Protein AF-A0A453CB64-F1 (afdb_monomer_lite)

Organism: Aegilops tauschii subsp. strangulata (NCBI:txid200361)

pLDDT: mean 80.86, std 16.11, range [39.03, 95.31]

Sequence (77 aa):
MNLVMQAFSNAKECVVEDVRPCAPEKASREEDATYPVEVRTSRGKVELRADDYAVYKRWVTTVTHMLTSSTAITMRN

Foldseek 3Di:
DDPVVVVVVPPPDKAWQDKDFPADPDDDPDQQDWTWIWTQIPVGIDIDIDSDPVVSVCVRVVVVVVNVVVVVVVVVD

Structure (mmCIF, N/CA/C/O backbone):
data_AF-A0A453CB64-F1
#
_entry.id   AF-A0A453CB64-F1
#
loop_
_atom_site.group_PDB
_atom_site.id
_atom_site.type_symbol
_atom_site.label_atom_id
_atom_site.label_alt_id
_atom_site.label_comp_id
_atom_site.label_asym_id
_atom_site.label_entity_id
_atom_site.label_seq_id
_atom_site.pdbx_PDB_ins_code
_atom_site.Cartn_x
_atom_site.Cartn_y
_atom_site.Cartn_z
_atom_site.occupancy
_atom_site.B_iso_or_equiv
_atom_site.auth_seq_id
_atom_site.auth_comp_id
_atom_site.auth_asym_id
_atom_site.auth_atom_id
_atom_site.pdbx_PDB_model_num
ATOM 1 N N . MET A 1 1 ? -32.219 15.639 -0.060 1.00 50.16 1 MET A N 1
ATOM 2 C CA . MET A 1 1 ? -31.387 14.771 0.802 1.00 50.16 1 MET A CA 1
ATOM 3 C C . MET A 1 1 ? -30.552 13.898 -0.129 1.00 50.16 1 MET A C 1
ATOM 5 O O . MET A 1 1 ? -31.126 13.305 -1.030 1.00 50.16 1 MET A O 1
ATOM 9 N N . ASN A 1 2 ? -29.221 13.976 -0.052 1.00 65.62 2 ASN A N 1
ATOM 10 C CA . ASN A 1 2 ? -28.322 13.525 -1.122 1.00 65.62 2 ASN A CA 1
ATOM 11 C C . ASN A 1 2 ? -28.164 11.991 -1.098 1.00 65.62 2 ASN A C 1
ATOM 13 O O . ASN A 1 2 ? -27.669 11.446 -0.113 1.00 65.62 2 ASN A O 1
ATOM 17 N N . LEU A 1 3 ? -28.596 11.309 -2.166 1.00 57.84 3 LEU A N 1
ATOM 18 C CA . LEU A 1 3 ? -28.635 9.840 -2.299 1.00 57.84 3 LEU A CA 1
ATOM 19 C C . LEU A 1 3 ? -27.267 9.188 -2.020 1.00 57.84 3 LEU A C 1
ATOM 21 O O . LEU A 1 3 ? -27.175 8.102 -1.453 1.00 57.84 3 LEU A O 1
ATOM 25 N N . VAL A 1 4 ? -26.200 9.915 -2.358 1.00 59.38 4 VAL A N 1
ATOM 26 C CA . VAL A 1 4 ? -24.807 9.540 -2.109 1.00 59.38 4 VAL A CA 1
ATOM 27 C C . VAL A 1 4 ? -24.528 9.401 -0.607 1.00 59.38 4 VAL A C 1
ATOM 29 O O . VAL A 1 4 ? -23.933 8.418 -0.182 1.00 59.38 4 VAL A O 1
ATOM 32 N N . MET A 1 5 ? -25.021 10.325 0.223 1.00 59.78 5 MET A N 1
ATOM 33 C CA . MET A 1 5 ? -24.808 10.281 1.677 1.00 59.78 5 MET A CA 1
ATOM 34 C C . MET A 1 5 ? -25.587 9.139 2.346 1.00 59.78 5 MET A C 1
ATOM 36 O O . MET A 1 5 ? -25.088 8.544 3.295 1.00 59.78 5 MET A O 1
ATOM 40 N N . GLN A 1 6 ? -26.773 8.785 1.837 1.00 59.44 6 GLN A N 1
ATOM 41 C CA . GLN A 1 6 ? -27.537 7.625 2.325 1.00 59.44 6 GLN A CA 1
ATOM 42 C C . GLN A 1 6 ? -26.877 6.288 1.958 1.00 59.44 6 GLN A C 1
ATOM 44 O O . GLN A 1 6 ? -26.908 5.352 2.755 1.00 59.44 6 GLN A O 1
ATOM 49 N N . ALA A 1 7 ? -26.241 6.196 0.786 1.00 57.72 7 ALA A N 1
ATOM 50 C CA . ALA A 1 7 ? -25.480 5.009 0.398 1.00 57.72 7 ALA A CA 1
ATOM 51 C C . ALA A 1 7 ? -24.286 4.766 1.340 1.00 57.72 7 ALA A C 1
ATOM 53 O O . ALA A 1 7 ? -24.049 3.628 1.739 1.00 57.72 7 ALA A O 1
ATOM 54 N N . PHE A 1 8 ? -23.596 5.829 1.773 1.00 57.19 8 PHE A N 1
ATOM 55 C CA . PHE A 1 8 ? -22.540 5.731 2.789 1.00 57.19 8 PHE A CA 1
ATOM 56 C C . PHE A 1 8 ? -23.076 5.464 4.203 1.00 57.19 8 PHE A C 1
ATOM 58 O O . PHE A 1 8 ? -22.394 4.809 4.980 1.00 57.19 8 PHE A O 1
ATOM 65 N N . SER A 1 9 ? -24.295 5.909 4.533 1.00 57.72 9 SER A N 1
ATOM 66 C CA . SER A 1 9 ? -24.896 5.680 5.858 1.00 57.72 9 SER A CA 1
ATOM 67 C C . SER A 1 9 ? -25.393 4.243 6.066 1.00 57.72 9 SER A C 1
ATOM 69 O O . SER A 1 9 ? -25.459 3.790 7.206 1.00 57.72 9 SER A O 1
ATOM 71 N N . ASN A 1 10 ? -25.763 3.537 4.993 1.00 58.16 10 ASN A N 1
ATOM 72 C CA . ASN A 1 10 ? -26.187 2.131 5.047 1.00 58.16 10 ASN A CA 1
ATOM 73 C C . ASN A 1 10 ? -25.042 1.157 4.739 1.00 58.16 10 ASN A C 1
ATOM 75 O O . ASN A 1 10 ? -25.134 -0.035 5.046 1.00 58.16 10 ASN A O 1
ATOM 79 N N . ALA A 1 11 ? -23.960 1.647 4.128 1.00 65.31 11 ALA A N 1
ATOM 80 C CA . ALA A 1 11 ? -22.744 0.880 3.973 1.00 65.31 11 ALA A CA 1
ATOM 81 C C . ALA A 1 11 ? -22.125 0.660 5.350 1.00 65.31 11 ALA A C 1
ATOM 83 O O . ALA A 1 11 ? -21.869 1.572 6.131 1.00 65.31 11 ALA A O 1
ATOM 84 N N . LYS A 1 12 ? -21.879 -0.605 5.648 1.00 72.50 12 LYS A N 1
ATOM 85 C CA . LYS A 1 12 ? -21.224 -1.023 6.871 1.00 72.50 12 LYS A CA 1
ATOM 86 C C . LYS A 1 12 ? -19.775 -0.490 6.762 1.00 72.50 12 LYS A C 1
ATOM 88 O O . LYS A 1 12 ? -18.993 -1.045 5.993 1.00 72.50 12 LYS A O 1
ATOM 93 N N . GLU A 1 13 ? -19.443 0.563 7.509 1.00 79.62 13 GLU A N 1
ATOM 94 C CA . GLU A 1 13 ? -18.153 1.273 7.444 1.00 79.62 13 GLU A CA 1
ATOM 95 C C . GLU A 1 13 ? -16.953 0.327 7.647 1.00 79.62 13 GLU A C 1
ATOM 97 O O . GLU A 1 13 ? -16.991 -0.581 8.489 1.00 79.62 13 GLU A O 1
ATOM 102 N N . CYS A 1 14 ? -15.897 0.513 6.854 1.00 84.06 14 CYS A N 1
ATOM 103 C CA . CYS A 1 14 ? -14.634 -0.215 6.945 1.00 84.06 14 CYS A CA 1
ATOM 104 C C . CYS A 1 14 ? -13.505 0.812 7.005 1.00 84.06 14 CYS A C 1
ATOM 106 O O . CYS A 1 14 ? -13.241 1.503 6.021 1.00 84.06 14 CYS A O 1
ATOM 108 N N . VAL A 1 15 ? -12.886 0.941 8.174 1.00 88.94 15 VAL A N 1
ATOM 109 C CA . VAL A 1 15 ? -11.889 1.979 8.446 1.00 88.94 15 VAL A CA 1
ATOM 110 C C . VAL A 1 15 ? -10.507 1.385 8.241 1.00 88.94 15 VAL A C 1
ATOM 112 O O . VAL A 1 15 ? -10.235 0.296 8.742 1.00 88.94 15 VAL A O 1
ATOM 115 N N . VAL A 1 16 ? -9.640 2.082 7.510 1.00 91.25 16 VAL A N 1
ATOM 116 C CA . VAL A 1 16 ? -8.225 1.713 7.389 1.00 91.25 16 VAL A CA 1
ATOM 117 C C . VAL A 1 16 ? -7.495 2.158 8.656 1.00 91.25 16 VAL A C 1
ATOM 119 O O . VAL A 1 16 ? -7.568 3.324 9.029 1.00 91.25 16 VAL A O 1
ATOM 122 N N . GLU A 1 17 ? -6.804 1.229 9.311 1.00 92.00 17 GLU A N 1
ATOM 123 C CA . GLU A 1 17 ? -6.081 1.456 10.570 1.00 92.00 17 GLU A CA 1
ATOM 124 C C . GLU A 1 17 ? -4.568 1.559 10.354 1.00 92.00 17 GLU A C 1
ATOM 126 O O . GLU A 1 17 ? -3.900 2.352 11.011 1.00 92.00 17 GLU A O 1
ATOM 131 N N . ASP A 1 18 ? -4.022 0.744 9.450 1.00 91.88 18 ASP A N 1
ATOM 132 C CA . ASP A 1 18 ? -2.585 0.658 9.189 1.00 91.88 18 ASP A CA 1
ATOM 133 C C . ASP A 1 18 ? -2.337 0.273 7.727 1.00 91.88 18 ASP A C 1
ATOM 135 O O . ASP A 1 18 ? -3.137 -0.441 7.111 1.00 91.88 18 ASP A O 1
ATOM 139 N N . VAL A 1 19 ? -1.209 0.728 7.183 1.00 92.81 19 VAL A N 1
ATOM 140 C CA . VAL A 1 19 ? -0.741 0.358 5.848 1.00 92.81 19 VAL A CA 1
ATOM 141 C C . VAL A 1 19 ? 0.724 -0.039 5.932 1.00 92.81 19 VAL A C 1
ATOM 143 O O . VAL A 1 19 ? 1.559 0.707 6.447 1.00 92.81 19 VAL A O 1
ATOM 146 N N . ARG A 1 20 ? 1.051 -1.222 5.418 1.00 91.00 20 ARG A N 1
ATOM 147 C CA . ARG A 1 20 ? 2.404 -1.766 5.457 1.00 91.00 20 ARG A CA 1
ATOM 148 C C . ARG A 1 20 ? 2.915 -2.018 4.044 1.00 91.00 20 ARG A C 1
ATOM 150 O O . ARG A 1 20 ? 2.307 -2.796 3.306 1.00 91.00 20 ARG A O 1
ATOM 157 N N . PRO A 1 21 ? 4.028 -1.378 3.652 1.00 87.50 21 PRO A N 1
ATOM 158 C CA . PRO A 1 21 ? 4.734 -1.761 2.441 1.00 87.50 21 PRO A CA 1
ATOM 159 C C . PRO A 1 21 ? 5.260 -3.194 2.593 1.00 87.50 21 PRO A C 1
ATOM 161 O O . PRO A 1 21 ? 6.000 -3.479 3.533 1.00 87.50 21 PRO A O 1
ATOM 164 N N . CYS A 1 22 ? 4.883 -4.092 1.680 1.00 82.50 22 CYS A N 1
ATOM 165 C CA . CYS A 1 22 ? 5.369 -5.479 1.659 1.00 82.50 22 CYS A CA 1
ATOM 166 C C . CYS A 1 22 ? 6.314 -5.752 0.481 1.00 82.50 22 CYS A C 1
ATOM 168 O O . CYS A 1 22 ? 6.859 -6.848 0.369 1.00 82.50 22 CYS A O 1
ATOM 170 N N . ALA A 1 23 ? 6.497 -4.770 -0.401 1.00 72.25 23 ALA A N 1
ATOM 171 C CA . ALA A 1 23 ? 7.288 -4.889 -1.614 1.00 72.25 23 ALA A CA 1
ATOM 172 C C . ALA A 1 23 ? 8.698 -4.280 -1.442 1.00 72.25 23 ALA A C 1
ATOM 174 O O . ALA A 1 23 ? 8.894 -3.428 -0.566 1.00 72.25 23 ALA A O 1
ATOM 175 N N . PRO A 1 24 ? 9.678 -4.693 -2.269 1.00 73.56 24 PRO 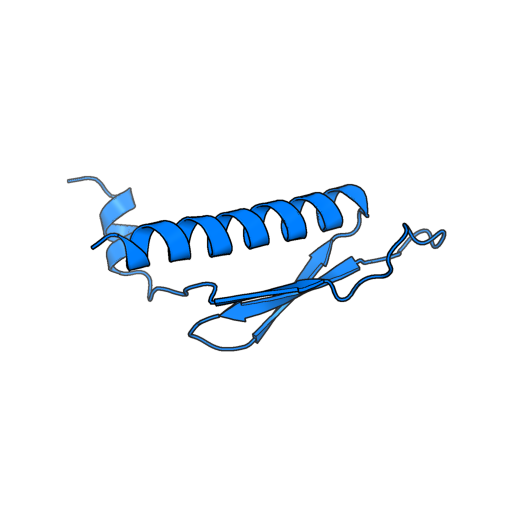A N 1
ATOM 176 C CA . PRO A 1 24 ? 11.083 -4.302 -2.131 1.00 73.56 24 PRO A CA 1
ATOM 177 C C . PRO A 1 24 ? 11.307 -2.784 -2.228 1.00 73.56 24 PRO A C 1
ATOM 179 O O . PRO A 1 24 ? 10.517 -2.055 -2.822 1.00 73.56 24 PRO A O 1
ATOM 182 N N . GLU A 1 25 ? 12.435 -2.295 -1.695 1.00 75.81 25 GLU A N 1
ATOM 183 C CA . GLU A 1 25 ? 12.811 -0.865 -1.722 1.00 75.81 25 GLU A CA 1
ATOM 184 C C . GLU A 1 25 ? 13.020 -0.290 -3.138 1.00 75.81 25 GLU A C 1
ATOM 186 O O . GLU A 1 25 ? 13.149 0.929 -3.314 1.00 75.81 25 GLU A O 1
ATOM 191 N N . LYS A 1 26 ? 13.074 -1.146 -4.164 1.00 80.62 26 LYS A N 1
ATOM 192 C CA . LYS A 1 26 ? 13.313 -0.791 -5.568 1.00 80.62 26 LYS A CA 1
ATOM 193 C C . LYS A 1 26 ? 12.400 -1.605 -6.483 1.00 80.62 26 LYS A C 1
ATOM 195 O O . LYS A 1 26 ? 12.002 -2.710 -6.126 1.00 80.62 26 LYS A O 1
ATOM 200 N N . ALA A 1 27 ? 12.126 -1.063 -7.670 1.00 84.50 27 ALA A N 1
ATOM 201 C CA . ALA A 1 27 ? 11.385 -1.767 -8.711 1.00 84.50 27 ALA A CA 1
ATOM 202 C C . ALA A 1 27 ? 12.068 -3.098 -9.060 1.00 84.50 27 ALA A C 1
ATOM 204 O O . ALA A 1 27 ? 13.296 -3.161 -9.194 1.00 84.50 27 ALA A O 1
ATOM 205 N N . SER A 1 28 ? 11.262 -4.144 -9.214 1.00 85.75 28 SER A N 1
ATOM 206 C CA .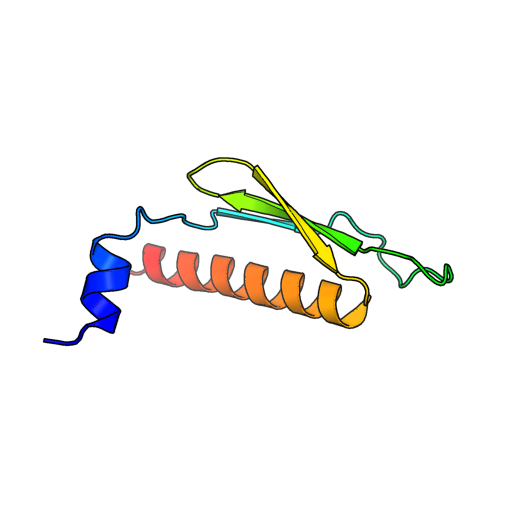 SER A 1 28 ? 11.714 -5.412 -9.773 1.00 85.75 28 SER A CA 1
ATOM 207 C C . SER A 1 28 ? 11.990 -5.256 -11.271 1.00 85.75 28 SER A C 1
ATOM 209 O O . SER A 1 28 ? 11.460 -4.360 -11.927 1.00 85.75 28 SER A O 1
ATOM 211 N N . ARG A 1 29 ? 12.850 -6.126 -11.805 1.00 83.56 29 ARG A N 1
ATOM 212 C CA . ARG A 1 29 ? 13.131 -6.233 -13.246 1.00 83.56 29 ARG A CA 1
ATOM 213 C C . ARG A 1 29 ? 12.281 -7.302 -13.936 1.00 83.56 29 ARG A C 1
ATOM 215 O O . ARG A 1 29 ? 12.410 -7.475 -15.141 1.00 83.56 29 ARG A O 1
ATOM 222 N N . GLU A 1 30 ? 11.483 -8.038 -13.171 1.00 86.38 30 GLU A N 1
ATOM 223 C CA . GLU A 1 30 ? 10.575 -9.054 -13.696 1.00 86.38 30 GLU A CA 1
ATOM 224 C C . GLU A 1 30 ? 9.368 -8.389 -14.361 1.00 86.38 30 GLU A C 1
ATOM 226 O O . GLU A 1 30 ? 8.802 -7.438 -13.821 1.00 86.38 30 GLU A O 1
ATOM 231 N N . GLU A 1 31 ? 8.994 -8.897 -15.534 1.00 77.12 31 GLU A N 1
ATOM 232 C CA . GLU A 1 31 ? 7.970 -8.315 -16.413 1.00 77.12 31 GLU A CA 1
ATOM 233 C C . GLU A 1 31 ? 6.552 -8.390 -15.807 1.00 77.12 31 GLU A C 1
ATOM 235 O O . GLU A 1 31 ? 5.726 -7.530 -16.089 1.00 77.12 31 GLU A O 1
ATOM 240 N N . ASP A 1 32 ? 6.324 -9.327 -14.876 1.00 85.12 32 ASP A N 1
ATOM 241 C CA . ASP A 1 32 ? 5.053 -9.543 -14.161 1.00 85.12 32 ASP A CA 1
ATOM 242 C C . ASP A 1 32 ? 5.159 -9.265 -12.648 1.00 85.12 32 ASP A C 1
ATOM 244 O O . ASP A 1 32 ? 4.429 -9.827 -11.822 1.00 85.12 32 ASP A O 1
ATOM 248 N N . ALA A 1 33 ? 6.118 -8.430 -12.243 1.00 87.69 33 ALA A N 1
ATOM 249 C CA . ALA A 1 33 ? 6.302 -8.112 -10.837 1.00 87.69 33 ALA A CA 1
ATOM 250 C C . ALA A 1 33 ? 5.078 -7.388 -10.262 1.00 87.69 33 ALA A C 1
ATOM 252 O O . ALA A 1 33 ? 4.722 -6.295 -10.698 1.00 87.69 33 ALA A O 1
ATOM 253 N N . THR A 1 34 ? 4.500 -7.953 -9.202 1.00 92.00 34 THR A N 1
ATOM 254 C CA . THR A 1 34 ? 3.455 -7.287 -8.416 1.00 92.00 34 THR A CA 1
ATOM 255 C C . THR A 1 34 ? 3.994 -6.867 -7.056 1.00 92.00 34 THR A C 1
ATOM 257 O O . THR A 1 34 ? 4.800 -7.559 -6.431 1.00 92.00 34 THR A O 1
ATOM 260 N N . TYR A 1 35 ? 3.542 -5.710 -6.588 1.00 93.75 35 TYR A N 1
ATOM 261 C CA . TYR A 1 35 ? 4.017 -5.065 -5.374 1.00 93.75 35 TYR A CA 1
ATOM 262 C C . TYR A 1 35 ? 2.902 -5.099 -4.319 1.00 93.75 35 TYR A C 1
ATOM 264 O O . TYR A 1 35 ? 1.959 -4.301 -4.403 1.00 93.75 35 TYR A O 1
ATOM 272 N N . PRO A 1 36 ? 2.957 -6.035 -3.352 1.00 93.88 36 PRO A N 1
ATOM 273 C CA . PRO A 1 36 ? 1.921 -6.165 -2.339 1.00 93.88 36 PRO A CA 1
ATOM 274 C C . PRO A 1 36 ? 1.967 -5.015 -1.322 1.00 93.88 36 PRO A C 1
ATOM 276 O O . PRO A 1 36 ? 3.033 -4.582 -0.875 1.00 93.88 36 PRO A O 1
ATOM 279 N N . VAL A 1 37 ? 0.784 -4.553 -0.928 1.00 94.62 37 VAL A N 1
ATOM 280 C CA . VAL A 1 37 ? 0.539 -3.616 0.169 1.00 94.62 37 VAL A CA 1
ATOM 281 C C . VAL A 1 37 ? -0.430 -4.282 1.130 1.00 94.62 37 VAL A C 1
ATOM 283 O O . VAL A 1 37 ? -1.570 -4.589 0.779 1.00 94.62 37 VAL A O 1
ATOM 286 N N . GLU A 1 38 ? 0.008 -4.480 2.362 1.00 95.31 38 GLU A N 1
ATOM 287 C CA . GLU A 1 38 ? -0.857 -4.974 3.418 1.00 95.31 38 GLU A CA 1
ATOM 288 C C . GLU A 1 38 ? -1.625 -3.811 4.041 1.00 95.31 38 GLU A C 1
ATOM 290 O O . GLU A 1 38 ? -1.040 -2.813 4.461 1.00 95.31 38 GLU A O 1
ATOM 295 N N . VAL A 1 39 ? -2.946 -3.948 4.122 1.00 95.00 39 VAL A N 1
ATOM 296 C CA . VAL A 1 39 ? -3.830 -2.958 4.731 1.00 95.00 39 VAL A CA 1
ATOM 297 C C . VAL A 1 39 ? -4.566 -3.615 5.886 1.00 95.00 39 VAL A C 1
ATOM 299 O O . VAL A 1 39 ? -5.303 -4.592 5.714 1.00 95.00 39 VAL A O 1
ATOM 302 N N . ARG A 1 40 ? -4.387 -3.069 7.086 1.00 94.88 40 ARG A N 1
ATOM 303 C CA . ARG A 1 40 ? -5.196 -3.444 8.240 1.00 94.88 40 ARG A CA 1
ATOM 304 C C . ARG A 1 40 ? -6.420 -2.548 8.277 1.00 94.88 40 ARG A C 1
ATOM 306 O O . ARG A 1 40 ? -6.301 -1.326 8.242 1.00 94.88 40 ARG A O 1
ATOM 313 N N . THR A 1 41 ? -7.589 -3.161 8.373 1.00 93.12 41 THR A N 1
ATOM 314 C CA . THR A 1 41 ? -8.860 -2.459 8.524 1.00 93.12 41 THR A CA 1
ATOM 315 C C . THR A 1 41 ? -9.554 -2.882 9.812 1.00 93.12 41 THR A C 1
ATOM 317 O O . THR A 1 41 ? -9.259 -3.950 10.357 1.00 93.12 41 THR A O 1
ATOM 320 N N . SER A 1 42 ? -10.562 -2.120 10.230 1.00 91.88 42 SER A N 1
ATOM 321 C CA . SER A 1 42 ? -11.435 -2.465 11.360 1.00 91.88 42 SER A CA 1
ATOM 322 C C . SER A 1 42 ? -12.204 -3.784 11.182 1.00 91.88 42 SER A C 1
ATOM 324 O O . SER A 1 42 ? -12.842 -4.271 12.113 1.00 91.88 42 SER A O 1
ATOM 326 N N . ARG A 1 43 ? -12.149 -4.389 9.987 1.00 91.69 43 ARG A N 1
ATOM 327 C CA . ARG A 1 43 ? -12.793 -5.667 9.643 1.00 91.69 43 ARG A CA 1
ATOM 328 C C . ARG A 1 43 ? -11.816 -6.802 9.382 1.00 91.69 43 ARG A C 1
ATOM 330 O O . ARG A 1 43 ? -12.239 -7.889 8.999 1.00 91.69 43 ARG A O 1
ATOM 337 N N . GLY A 1 44 ? -10.526 -6.555 9.576 1.00 92.50 44 GLY A N 1
ATOM 338 C CA . GLY A 1 44 ? -9.468 -7.516 9.313 1.00 92.50 44 GLY A CA 1
ATOM 339 C C . GLY A 1 44 ? -8.466 -7.018 8.282 1.00 92.50 44 GLY A C 1
ATOM 340 O O . GLY A 1 44 ? -8.432 -5.847 7.900 1.00 92.50 44 GLY A O 1
ATOM 341 N N . LYS A 1 45 ? -7.601 -7.934 7.864 1.00 94.69 45 LYS A N 1
ATOM 342 C CA . LYS A 1 45 ? -6.480 -7.658 6.974 1.00 94.69 45 LYS A CA 1
ATOM 343 C C . LYS A 1 45 ? -6.872 -7.922 5.525 1.00 94.69 45 LYS A C 1
ATOM 345 O O . LYS A 1 45 ? -7.466 -8.956 5.228 1.00 94.69 45 LYS A O 1
ATOM 350 N N . VAL A 1 46 ? -6.496 -7.007 4.641 1.00 94.62 46 VAL A N 1
ATOM 351 C CA . VAL A 1 46 ? -6.604 -7.173 3.190 1.00 94.62 46 VAL A CA 1
ATOM 352 C C . VAL A 1 46 ? -5.245 -6.924 2.547 1.00 94.62 46 VAL A C 1
ATOM 354 O O . VAL A 1 46 ? -4.443 -6.134 3.045 1.00 94.62 46 VAL A O 1
ATOM 357 N N . GLU A 1 47 ? -4.977 -7.618 1.448 1.00 94.81 47 GLU A N 1
ATOM 358 C CA . GLU A 1 47 ? -3.783 -7.412 0.632 1.00 94.81 47 GLU A CA 1
ATOM 359 C C . GLU A 1 47 ? -4.205 -6.751 -0.678 1.00 94.81 47 GLU A C 1
ATOM 361 O O . GLU A 1 47 ? -5.085 -7.249 -1.382 1.00 94.81 47 GLU A O 1
ATOM 366 N N . LEU A 1 48 ? -3.588 -5.616 -0.988 1.00 93.38 48 LEU A N 1
ATOM 367 C CA . LEU A 1 48 ? -3.695 -4.959 -2.283 1.00 93.38 48 LEU A CA 1
ATOM 368 C C . LEU A 1 48 ? -2.429 -5.255 -3.083 1.00 93.38 48 LEU A C 1
ATOM 370 O O . LEU A 1 48 ? -1.348 -5.380 -2.512 1.00 93.38 48 LEU A O 1
ATOM 374 N N . ARG A 1 49 ? -2.542 -5.336 -4.407 1.00 93.69 49 ARG A N 1
ATOM 375 C CA . ARG A 1 49 ? -1.400 -5.536 -5.303 1.00 93.69 49 ARG A CA 1
ATOM 376 C C . ARG A 1 49 ? -1.401 -4.459 -6.370 1.00 93.69 49 ARG A C 1
ATOM 378 O O . ARG A 1 49 ? -2.448 -4.164 -6.939 1.00 93.69 49 ARG A O 1
ATOM 385 N N . ALA A 1 50 ? -0.239 -3.860 -6.592 1.00 92.94 50 ALA A N 1
ATOM 386 C CA . ALA A 1 50 ? -0.010 -2.950 -7.702 1.00 92.94 50 ALA A CA 1
ATOM 387 C C . ALA A 1 50 ? 0.933 -3.614 -8.704 1.00 92.94 50 ALA A C 1
ATOM 389 O O . ALA A 1 50 ? 1.929 -4.206 -8.296 1.00 92.94 50 ALA A O 1
ATOM 390 N N . ASP A 1 51 ? 0.647 -3.464 -9.990 1.00 93.00 51 ASP A N 1
ATOM 391 C CA . ASP A 1 51 ? 1.479 -4.018 -11.069 1.00 93.00 51 ASP A CA 1
ATOM 392 C C . ASP A 1 51 ? 2.609 -3.050 -11.470 1.00 93.00 51 ASP A C 1
ATOM 394 O O . ASP A 1 51 ? 3.526 -3.396 -12.203 1.00 93.00 51 ASP A O 1
ATOM 398 N N . ASP A 1 52 ? 2.569 -1.816 -10.954 1.00 91.38 52 ASP A N 1
ATOM 399 C CA . ASP A 1 52 ? 3.577 -0.786 -11.189 1.00 91.38 52 ASP A CA 1
ATOM 400 C C . ASP A 1 52 ? 4.183 -0.286 -9.871 1.00 91.38 52 ASP A C 1
ATOM 402 O O . ASP A 1 52 ? 3.483 0.040 -8.902 1.00 91.38 52 ASP A O 1
ATOM 406 N N . TYR A 1 53 ? 5.513 -0.182 -9.846 1.00 92.25 53 TYR A N 1
ATOM 407 C CA . TYR A 1 53 ? 6.252 0.221 -8.651 1.00 92.25 53 TYR A CA 1
ATOM 408 C C . TYR A 1 53 ? 5.973 1.675 -8.242 1.00 92.25 53 TYR A C 1
ATOM 410 O O . TYR A 1 53 ? 5.924 1.997 -7.050 1.00 92.25 53 TYR A O 1
ATOM 418 N N . ALA A 1 54 ? 5.772 2.579 -9.206 1.00 92.75 54 ALA A N 1
ATOM 419 C CA . ALA A 1 54 ? 5.470 3.974 -8.908 1.00 92.75 54 ALA A CA 1
ATOM 420 C C . ALA A 1 54 ? 4.047 4.132 -8.347 1.00 92.75 54 ALA A C 1
ATOM 422 O O . ALA A 1 54 ? 3.835 4.941 -7.437 1.00 92.75 54 ALA A O 1
ATOM 423 N N . VAL A 1 55 ? 3.089 3.332 -8.824 1.00 92.88 55 VAL A N 1
ATOM 424 C 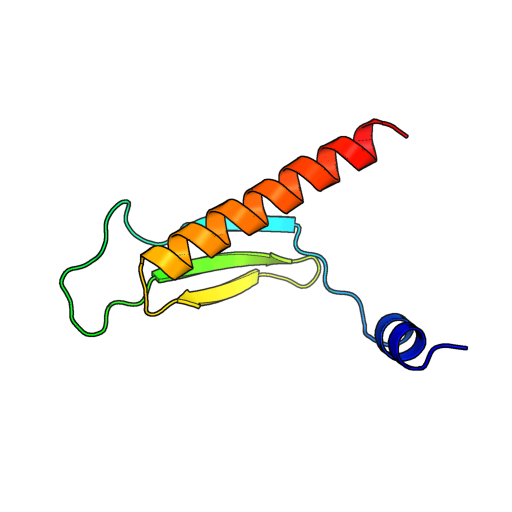CA . VAL A 1 55 ? 1.734 3.235 -8.262 1.00 92.88 55 VAL A CA 1
ATOM 425 C C . VAL A 1 55 ? 1.785 2.710 -6.829 1.00 92.88 55 VAL A C 1
ATOM 427 O O . VAL A 1 55 ? 1.234 3.360 -5.940 1.00 92.88 55 VAL A O 1
ATOM 430 N N . TYR A 1 56 ? 2.516 1.620 -6.579 1.00 94.75 56 TYR A N 1
ATOM 431 C CA . TYR A 1 56 ? 2.759 1.095 -5.232 1.00 94.75 56 TYR A CA 1
ATOM 432 C C . TYR A 1 56 ? 3.281 2.176 -4.276 1.00 94.75 56 TYR A C 1
ATOM 434 O O . TYR A 1 56 ? 2.695 2.422 -3.219 1.00 94.75 56 TYR A O 1
ATOM 442 N N . LYS A 1 57 ? 4.352 2.881 -4.671 1.00 94.19 57 LYS A N 1
ATOM 443 C CA . LYS A 1 57 ? 4.945 3.958 -3.865 1.00 94.19 57 LYS A CA 1
ATOM 444 C C . LYS A 1 57 ? 3.937 5.062 -3.577 1.00 94.19 57 LYS A C 1
ATOM 446 O O . LYS A 1 57 ? 3.854 5.524 -2.441 1.00 94.19 57 LYS A O 1
ATOM 451 N N . ARG A 1 58 ? 3.161 5.466 -4.585 1.00 94.50 58 ARG A N 1
ATOM 452 C CA . ARG A 1 58 ? 2.130 6.494 -4.436 1.00 94.50 58 ARG A CA 1
ATOM 453 C C . ARG A 1 58 ? 1.055 6.059 -3.445 1.00 94.50 58 ARG A C 1
ATOM 455 O O . ARG A 1 58 ? 0.728 6.839 -2.561 1.00 94.50 58 ARG A O 1
ATOM 462 N N . TRP A 1 59 ? 0.552 4.830 -3.546 1.00 94.25 59 TRP A N 1
ATOM 463 C CA . TRP A 1 59 ? -0.460 4.304 -2.627 1.00 94.25 59 TRP A CA 1
ATOM 464 C C . TRP A 1 59 ? 0.030 4.292 -1.185 1.00 94.25 59 TRP A C 1
ATOM 466 O O . TRP A 1 59 ? -0.626 4.878 -0.326 1.00 94.25 59 TRP A O 1
ATOM 476 N N . VAL A 1 60 ? 1.199 3.693 -0.931 1.00 93.38 60 VAL A N 1
ATOM 477 C CA . VAL A 1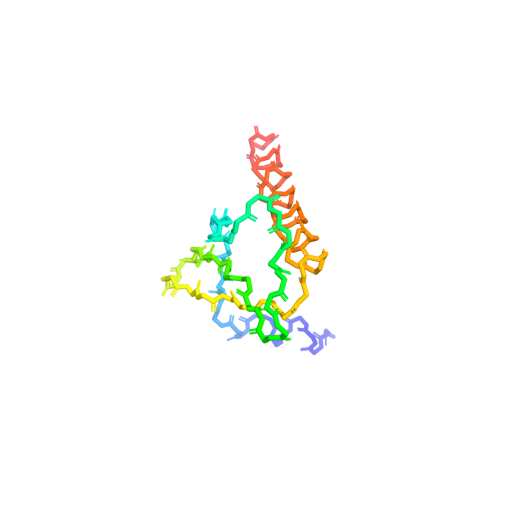 60 ? 1.773 3.626 0.419 1.00 93.38 60 VAL A CA 1
ATOM 478 C C . VAL A 1 60 ? 1.949 5.035 0.981 1.00 93.38 60 VAL A C 1
ATOM 480 O O . VAL A 1 60 ? 1.430 5.331 2.050 1.00 93.38 60 VAL A O 1
ATOM 483 N N . THR A 1 61 ? 2.595 5.943 0.243 1.00 93.19 61 THR A N 1
ATOM 484 C CA . THR A 1 61 ? 2.822 7.316 0.717 1.00 93.19 61 THR A CA 1
ATOM 485 C C . THR A 1 61 ? 1.519 8.069 0.976 1.00 93.19 61 THR A C 1
ATOM 487 O O . THR A 1 61 ? 1.385 8.702 2.022 1.00 93.19 61 THR A O 1
ATOM 490 N N . THR A 1 62 ? 0.550 8.004 0.060 1.00 94.31 62 THR A N 1
ATOM 491 C CA . THR A 1 62 ? -0.724 8.714 0.210 1.00 94.31 62 THR A CA 1
ATOM 492 C C . THR A 1 62 ? -1.523 8.183 1.397 1.00 94.31 62 THR A C 1
ATOM 494 O O . THR A 1 62 ? -1.976 8.981 2.215 1.00 94.31 62 THR A O 1
ATOM 497 N N . VAL A 1 63 ? -1.663 6.861 1.535 1.00 91.94 63 VAL A N 1
ATOM 498 C CA . VAL A 1 63 ? -2.435 6.261 2.633 1.00 91.94 63 VAL A CA 1
ATOM 499 C C . VAL A 1 63 ? -1.742 6.499 3.972 1.00 91.94 63 VAL A C 1
ATOM 501 O O . VAL A 1 63 ? -2.398 6.946 4.910 1.00 91.94 63 VAL A O 1
ATOM 504 N N . THR A 1 64 ? -0.421 6.312 4.064 1.00 91.75 64 THR A N 1
ATOM 505 C CA . THR A 1 64 ? 0.335 6.646 5.281 1.00 91.75 64 THR A CA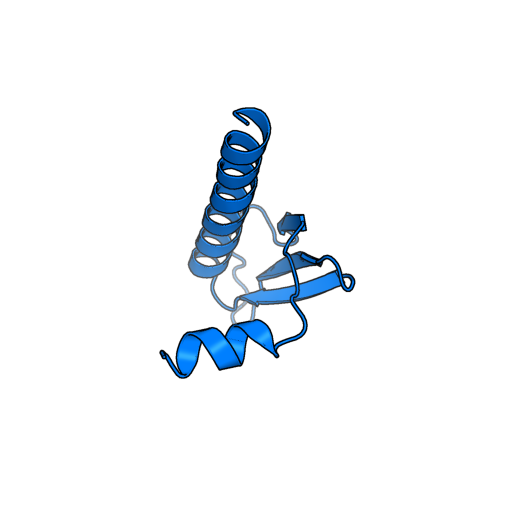 1
ATOM 506 C C . THR A 1 64 ? 0.132 8.109 5.667 1.00 91.75 64 THR A C 1
ATOM 508 O O . THR A 1 64 ? -0.161 8.392 6.825 1.00 91.75 64 THR A O 1
ATOM 511 N N . HIS A 1 65 ? 0.223 9.039 4.711 1.00 91.50 65 HIS A N 1
ATOM 512 C CA . HIS A 1 65 ? 0.010 10.461 4.977 1.00 91.50 65 HIS A CA 1
ATOM 513 C C . HIS A 1 65 ? -1.419 10.762 5.454 1.00 91.50 65 HIS A C 1
ATOM 515 O O . HIS A 1 65 ? -1.617 11.588 6.344 1.00 91.50 65 HIS A O 1
ATOM 521 N N . MET A 1 66 ? -2.431 10.107 4.883 1.00 89.69 66 MET A N 1
ATOM 522 C CA . MET A 1 66 ? -3.820 10.255 5.326 1.00 89.69 66 MET A CA 1
ATOM 523 C C . MET A 1 66 ? -4.020 9.726 6.749 1.00 89.69 66 MET A C 1
ATOM 525 O O . MET A 1 66 ? -4.688 10.384 7.544 1.00 89.69 66 MET A O 1
ATOM 529 N N . LEU A 1 67 ? -3.410 8.592 7.101 1.00 88.88 67 LEU A N 1
ATOM 530 C CA . LEU A 1 67 ? -3.491 8.010 8.445 1.00 88.88 67 LEU A CA 1
ATOM 531 C C . LEU A 1 67 ? -2.794 8.885 9.498 1.00 88.88 67 LEU A C 1
ATOM 533 O O . LEU A 1 67 ? -3.351 9.129 10.572 1.00 88.88 67 LEU A O 1
ATOM 537 N N . THR A 1 68 ? -1.615 9.429 9.185 1.00 86.25 68 THR A N 1
ATOM 538 C CA . THR A 1 68 ? -0.896 10.346 10.087 1.00 86.25 68 THR A CA 1
ATOM 539 C C . THR A 1 68 ? -1.590 11.703 10.208 1.00 86.25 68 THR A C 1
ATOM 541 O O . THR A 1 68 ? -1.671 12.272 11.294 1.00 86.25 68 THR A O 1
ATOM 544 N N . SER A 1 69 ? -2.161 12.217 9.116 1.00 79.38 69 SER A N 1
ATOM 545 C CA . SER A 1 69 ? -2.931 13.467 9.148 1.00 79.38 69 SER A CA 1
ATOM 546 C C . SER A 1 69 ? -4.252 13.308 9.906 1.00 79.38 69 SER A C 1
ATOM 548 O O . SER A 1 69 ? -4.655 14.214 10.631 1.00 79.38 69 SER A O 1
ATOM 550 N N . SER A 1 70 ? -4.912 12.153 9.787 1.00 64.44 70 SER A N 1
ATOM 551 C CA . SER A 1 70 ? -6.169 11.869 10.496 1.00 64.44 70 SER A CA 1
ATOM 552 C C . SER A 1 70 ? -5.950 11.732 12.001 1.00 64.44 70 SER A C 1
ATOM 554 O O . SER A 1 70 ? -6.721 12.274 12.787 1.00 64.44 70 SER A O 1
ATOM 556 N N . THR A 1 71 ? -4.855 11.094 12.424 1.00 58.91 71 THR A N 1
ATOM 557 C CA . THR A 1 71 ? -4.483 11.024 13.848 1.00 58.91 71 THR A CA 1
ATOM 558 C C . THR A 1 71 ? -4.148 12.400 14.433 1.00 58.91 71 THR A C 1
ATOM 560 O O . THR A 1 71 ? -4.518 12.679 15.573 1.00 58.91 71 THR A O 1
ATOM 563 N N . ALA A 1 72 ? -3.556 13.308 13.649 1.00 50.28 72 ALA A N 1
ATOM 564 C CA . ALA A 1 72 ? -3.311 14.690 14.072 1.00 50.28 72 ALA A CA 1
ATOM 565 C C . ALA A 1 72 ? -4.597 15.523 14.275 1.00 50.28 72 ALA A C 1
ATOM 567 O O . ALA A 1 72 ? -4.588 16.476 15.054 1.00 50.28 72 ALA A O 1
ATOM 568 N N . ILE A 1 73 ? -5.697 15.175 13.596 1.00 49.78 73 ILE A N 1
ATOM 569 C CA . ILE A 1 73 ? -7.009 15.817 13.779 1.00 49.78 73 ILE A CA 1
ATOM 570 C C . ILE A 1 73 ? -7.689 15.286 15.047 1.00 49.78 73 ILE A C 1
ATOM 572 O O . ILE A 1 73 ? -8.219 16.074 15.825 1.00 49.78 73 ILE A O 1
ATOM 576 N N . THR A 1 74 ? -7.609 13.979 15.308 1.00 46.38 74 THR A N 1
ATOM 577 C CA . THR A 1 74 ? -8.220 13.357 16.495 1.00 46.38 74 THR A CA 1
ATOM 578 C C . THR A 1 74 ? -7.574 13.804 17.811 1.00 46.38 74 THR A C 1
ATOM 580 O O . THR A 1 74 ? -8.265 13.885 18.816 1.00 46.38 74 THR A O 1
ATOM 583 N N . MET A 1 75 ? -6.276 14.134 17.826 1.00 45.28 75 MET A N 1
ATOM 584 C CA . MET A 1 75 ? -5.584 14.610 19.039 1.00 45.28 75 MET A CA 1
ATOM 585 C C . MET A 1 75 ? -5.789 16.102 19.358 1.00 45.28 75 MET A C 1
ATOM 587 O O . MET A 1 75 ? -5.284 16.576 20.373 1.00 45.28 75 MET A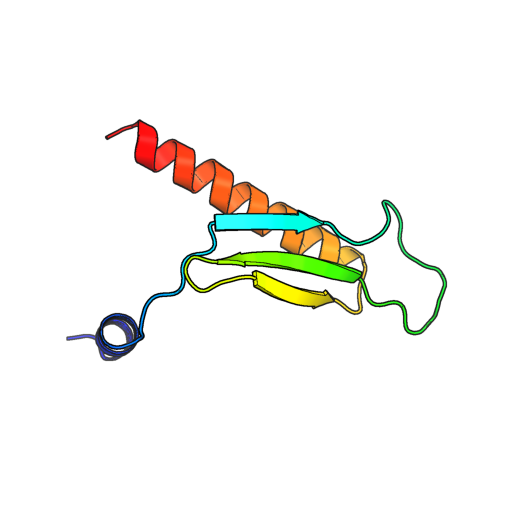 O 1
ATOM 591 N N . ARG A 1 76 ? -6.463 16.868 18.489 1.00 44.44 76 ARG A N 1
ATOM 592 C CA . ARG A 1 76 ? -6.722 18.309 18.685 1.00 44.44 76 ARG A CA 1
ATOM 593 C C . ARG A 1 76 ? -8.141 18.631 19.173 1.00 44.44 76 ARG A C 1
ATOM 595 O O . ARG A 1 76 ? -8.436 19.811 19.353 1.00 44.44 76 ARG A O 1
ATOM 602 N N . ASN A 1 77 ? -8.971 17.613 19.394 1.00 39.03 77 ASN A N 1
ATOM 603 C CA . ASN A 1 77 ? -10.279 17.714 20.048 1.00 39.03 77 ASN A CA 1
ATOM 604 C C . ASN A 1 77 ? -10.206 17.164 21.473 1.00 39.03 77 ASN A C 1
ATOM 606 O O . ASN A 1 77 ? -11.036 17.611 22.293 1.00 39.03 77 ASN A O 1
#

Radius of gyration: 15.79 Å; chains: 1; bounding box: 45×28×36 Å

Secondary structure (DSSP, 8-state):
--HHHHHHHHS----EEEEEE-S-SS---STT--EEEEEEETTEEEEEEESSHHHHHHHHHHHHHHHHHHHHHHTT-

InterPro domains:
  IPR013666 Pleckstrin-like, plant [PF08458] (4-70)